Protein AF-A0A7V2PT23-F1 (afdb_monomer_lite)

Structure (mmCIF, N/CA/C/O backbone):
data_AF-A0A7V2PT23-F1
#
_entry.id   AF-A0A7V2PT23-F1
#
loop_
_atom_site.group_PDB
_atom_site.id
_atom_site.type_symbol
_atom_site.label_atom_id
_atom_site.label_alt_id
_atom_site.label_comp_id
_atom_site.label_asym_id
_atom_site.label_entity_id
_atom_site.label_seq_id
_atom_site.pdbx_PDB_ins_code
_atom_site.Cartn_x
_atom_site.Cartn_y
_atom_site.Cartn_z
_atom_site.occupancy
_atom_site.B_iso_or_equiv
_atom_site.auth_seq_id
_atom_site.auth_comp_id
_atom_site.auth_asym_id
_atom_site.auth_atom_id
_atom_site.pdbx_PDB_model_num
ATOM 1 N N . MET A 1 1 ? -20.716 -15.390 100.344 1.00 43.41 1 MET A N 1
ATOM 2 C CA . MET A 1 1 ? -20.455 -15.296 98.889 1.00 43.41 1 MET A CA 1
ATOM 3 C C . MET A 1 1 ? -21.779 -15.154 98.141 1.00 43.41 1 MET A C 1
ATOM 5 O O . MET A 1 1 ? -22.566 -16.088 98.156 1.00 43.41 1 MET A O 1
ATOM 9 N N . LYS A 1 2 ? -22.085 -13.984 97.560 1.00 44.62 2 LYS A N 1
ATOM 10 C CA . LYS A 1 2 ? -23.333 -13.735 96.809 1.00 44.62 2 LYS A CA 1
ATOM 11 C C . LYS A 1 2 ? -22.993 -13.467 95.339 1.00 44.62 2 LYS A C 1
ATOM 13 O O . LYS A 1 2 ? -22.287 -12.513 95.028 1.00 44.62 2 LYS A O 1
ATOM 18 N N . LYS A 1 3 ? -23.467 -14.346 94.455 1.00 57.16 3 LYS A N 1
ATOM 19 C CA . LYS A 1 3 ? -23.229 -14.341 93.004 1.00 57.16 3 LYS A CA 1
ATOM 20 C C . LYS A 1 3 ? -23.993 -13.163 92.374 1.00 57.16 3 LYS A C 1
ATOM 22 O O . LYS A 1 3 ? -25.221 -13.129 92.436 1.00 57.16 3 LYS A O 1
ATOM 27 N N . LYS A 1 4 ? -23.288 -12.170 91.817 1.00 56.94 4 LYS A N 1
ATOM 28 C CA . LYS A 1 4 ? -23.909 -11.032 91.112 1.00 56.94 4 LYS A CA 1
ATOM 29 C C . LYS A 1 4 ? -24.504 -11.506 89.779 1.00 56.94 4 LYS A C 1
ATOM 31 O O . LYS A 1 4 ? -23.817 -12.120 88.969 1.00 56.94 4 LYS A O 1
ATOM 36 N N . ARG A 1 5 ? -25.795 -11.215 89.588 1.00 58.09 5 ARG A N 1
ATOM 37 C CA . ARG A 1 5 ? -26.571 -11.425 88.357 1.00 58.09 5 ARG A CA 1
ATOM 38 C C . ARG A 1 5 ? -25.977 -10.631 87.194 1.00 58.09 5 ARG A C 1
ATOM 40 O O . ARG A 1 5 ? -25.677 -9.448 87.342 1.00 58.09 5 ARG A O 1
ATOM 47 N N . GLN A 1 6 ? -25.895 -11.280 86.038 1.00 67.00 6 GLN A N 1
ATOM 48 C CA . GLN A 1 6 ? -25.612 -10.642 84.761 1.00 67.00 6 GLN A CA 1
ATOM 49 C C . GLN A 1 6 ? -26.710 -9.627 84.430 1.00 67.00 6 GLN A C 1
ATOM 51 O O . GLN A 1 6 ? -27.899 -9.942 84.457 1.00 67.00 6 GLN A O 1
ATOM 56 N N . ARG A 1 7 ? -26.296 -8.402 84.116 1.00 57.88 7 ARG A N 1
ATOM 57 C CA . ARG A 1 7 ? -27.126 -7.398 83.457 1.00 57.88 7 ARG A CA 1
ATOM 58 C C . ARG A 1 7 ? -26.377 -6.963 82.209 1.00 57.88 7 ARG A C 1
ATOM 60 O O . ARG A 1 7 ? -25.623 -5.997 82.238 1.00 57.88 7 ARG A O 1
ATOM 67 N N . PHE A 1 8 ? -26.581 -7.704 81.124 1.00 57.91 8 PHE A N 1
ATOM 68 C CA . PHE A 1 8 ? -26.332 -7.189 79.784 1.00 57.91 8 PHE A CA 1
ATOM 69 C C . PHE A 1 8 ? -27.395 -6.129 79.512 1.00 57.91 8 PHE A C 1
ATOM 71 O O . PHE A 1 8 ? -28.446 -6.399 78.940 1.00 57.91 8 PHE A O 1
ATOM 78 N N . ILE A 1 9 ? -27.147 -4.913 79.991 1.00 56.50 9 ILE A N 1
ATOM 79 C CA . ILE A 1 9 ? -27.839 -3.736 79.481 1.00 56.50 9 ILE A CA 1
ATOM 80 C C . ILE A 1 9 ? -27.154 -3.425 78.155 1.00 56.50 9 ILE A C 1
ATOM 82 O O . ILE A 1 9 ? -26.306 -2.545 78.053 1.00 56.50 9 ILE A O 1
ATOM 86 N N . GLN A 1 10 ? -27.493 -4.205 77.134 1.00 58.38 10 GLN A N 1
ATOM 87 C CA . GLN A 1 10 ? -27.351 -3.753 75.762 1.00 58.38 10 GLN A CA 1
ATOM 88 C C . GLN A 1 10 ? -28.478 -2.755 75.542 1.00 58.38 10 GLN A C 1
ATOM 90 O O . GLN A 1 10 ? -29.581 -3.089 75.118 1.00 58.38 10 GLN A O 1
ATOM 95 N N . ALA A 1 11 ? -28.194 -1.518 75.948 1.00 55.22 11 ALA A N 1
ATOM 96 C CA . ALA A 1 11 ? -28.968 -0.363 75.562 1.00 55.22 11 ALA A CA 1
ATOM 97 C C . ALA A 1 11 ? -29.029 -0.365 74.034 1.00 55.22 11 ALA A C 1
ATOM 99 O O . ALA A 1 11 ? -28.013 -0.198 73.362 1.00 55.22 11 ALA A O 1
ATOM 100 N N . TYR A 1 12 ? -30.225 -0.674 73.540 1.00 54.97 12 TYR A N 1
ATOM 101 C CA . TYR A 1 12 ? -30.744 -0.445 72.203 1.00 54.97 12 TYR A CA 1
ATOM 102 C C . TYR A 1 12 ? -29.819 0.468 71.391 1.00 54.97 12 TYR A C 1
ATOM 104 O O . TYR A 1 12 ? -29.812 1.683 71.601 1.00 54.97 12 TYR A O 1
ATOM 112 N N . SER A 1 13 ? -28.985 -0.118 70.521 1.00 59.38 13 SER A N 1
ATOM 113 C CA . SER A 1 13 ? -28.089 0.665 69.673 1.00 59.38 13 SER A CA 1
ATOM 114 C C . SER A 1 13 ? -28.962 1.591 68.840 1.00 59.38 13 SER A C 1
ATOM 116 O O . SER A 1 13 ? -29.739 1.149 67.989 1.00 59.38 13 SER A O 1
ATOM 118 N N . GLN A 1 14 ? -28.889 2.871 69.172 1.00 52.94 14 GLN A N 1
ATOM 119 C CA . GLN A 1 14 ? -29.772 3.895 68.665 1.00 52.94 14 GLN A CA 1
ATOM 120 C C . GLN A 1 14 ? -29.654 3.984 67.137 1.00 52.94 14 GLN A C 1
ATOM 122 O O . GLN A 1 14 ? -28.600 4.282 66.581 1.00 52.94 14 GLN A O 1
ATOM 127 N N . THR A 1 15 ? -30.800 3.793 66.483 1.00 61.59 15 THR A N 1
ATOM 128 C CA . THR A 1 15 ? -31.127 4.154 65.090 1.00 61.59 15 THR A CA 1
ATOM 129 C C . THR A 1 15 ? -30.522 3.297 63.955 1.00 61.59 15 THR A C 1
ATOM 131 O O . THR A 1 15 ? -29.846 3.825 63.068 1.00 61.59 15 THR A O 1
ATOM 134 N N . PRO A 1 16 ? -30.842 1.988 63.876 1.00 65.62 16 PRO A N 1
ATOM 135 C CA . PRO A 1 16 ? -30.447 1.125 62.751 1.00 65.62 16 PRO A CA 1
ATOM 136 C C . PRO A 1 16 ? -31.024 1.560 61.385 1.00 65.62 16 PRO A C 1
ATOM 138 O O . PRO A 1 16 ? -30.421 1.272 60.351 1.00 65.62 16 PRO A O 1
ATOM 141 N N . TRP A 1 17 ? -32.125 2.325 61.367 1.00 70.19 17 TRP A N 1
ATOM 142 C CA . TRP A 1 17 ? -32.769 2.874 60.158 1.00 70.19 17 TRP A CA 1
ATOM 143 C C . TRP A 1 17 ? -31.782 3.588 59.221 1.00 70.19 17 TRP A C 1
ATOM 145 O O . TRP A 1 17 ? -31.840 3.421 58.005 1.00 70.19 17 TRP A O 1
ATOM 155 N N . ARG A 1 18 ? -30.851 4.393 59.759 1.00 77.12 18 ARG A N 1
ATOM 156 C CA . ARG A 1 18 ? -29.942 5.204 58.922 1.00 77.12 18 ARG A CA 1
ATOM 157 C C . ARG A 1 18 ? -28.914 4.338 58.199 1.00 77.12 18 ARG A C 1
ATOM 159 O O . ARG A 1 18 ? -28.602 4.600 57.043 1.00 77.12 18 ARG A O 1
ATOM 166 N N . LYS A 1 19 ? -28.423 3.293 58.872 1.00 78.19 19 LYS A N 1
ATOM 167 C CA . LYS A 1 19 ? -27.491 2.313 58.300 1.00 78.19 19 LYS A CA 1
ATOM 168 C C . LYS A 1 19 ? -28.178 1.466 57.228 1.00 78.19 19 LYS A C 1
ATOM 170 O O . LYS A 1 19 ? -27.592 1.263 56.173 1.00 78.19 19 LYS A O 1
ATOM 175 N N . GLN A 1 20 ? -29.422 1.041 57.460 1.00 78.50 20 GLN A N 1
ATOM 176 C CA . GLN A 1 20 ? -30.208 0.312 56.457 1.00 78.50 20 GLN A CA 1
ATOM 177 C C . GLN A 1 20 ? -30.454 1.156 55.200 1.00 78.50 20 GLN A C 1
ATOM 179 O O . GLN A 1 20 ? -30.173 0.692 54.098 1.00 78.50 20 GLN A O 1
ATOM 184 N N . LEU A 1 21 ? -30.877 2.415 55.352 1.00 84.75 21 LEU A N 1
ATOM 185 C CA . LEU A 1 21 ? -31.056 3.312 54.206 1.00 84.75 21 LEU A CA 1
ATOM 186 C C . LEU A 1 21 ? -29.741 3.640 53.483 1.00 84.75 21 LEU A C 1
ATOM 188 O O . LEU A 1 21 ? -29.740 3.726 52.260 1.00 84.75 21 LEU A O 1
ATOM 192 N N . GLN A 1 22 ? -28.617 3.782 54.198 1.00 83.75 22 GLN A N 1
ATOM 193 C CA . GLN A 1 22 ? -27.302 3.983 53.572 1.00 83.75 22 GLN A CA 1
ATOM 194 C C . GLN A 1 22 ? -26.869 2.790 52.720 1.00 83.75 22 GLN A C 1
ATOM 196 O O . GLN A 1 22 ? -26.342 2.992 51.632 1.00 83.75 22 GLN A O 1
ATOM 201 N N . VAL A 1 23 ? -27.086 1.561 53.195 1.00 89.31 23 VAL A N 1
ATOM 202 C CA . VAL A 1 23 ? -26.732 0.349 52.440 1.00 89.31 23 VAL A CA 1
ATOM 203 C C . VAL A 1 23 ? -27.609 0.216 51.198 1.00 89.31 23 VAL A C 1
ATOM 205 O O . VAL A 1 23 ? -27.086 -0.046 50.120 1.00 89.31 23 VAL A O 1
ATOM 208 N N . ILE A 1 24 ? -28.916 0.466 51.325 1.00 90.44 24 ILE A N 1
ATOM 209 C CA . ILE A 1 24 ? -29.841 0.467 50.183 1.00 90.44 24 ILE A CA 1
ATOM 210 C C . ILE A 1 24 ? -29.435 1.545 49.170 1.00 90.44 24 ILE A C 1
ATOM 212 O O . ILE A 1 24 ? -29.357 1.264 47.978 1.00 90.44 24 ILE A O 1
ATOM 216 N N . GLY A 1 25 ? -29.111 2.756 49.632 1.00 93.50 25 GLY A N 1
ATOM 217 C CA . GLY A 1 25 ? -28.638 3.842 48.774 1.00 93.50 25 GLY A CA 1
ATOM 218 C C . GLY A 1 25 ? -27.318 3.518 48.072 1.00 93.50 25 GLY A C 1
ATOM 219 O O . GLY A 1 25 ? -27.200 3.739 46.872 1.00 93.50 25 GLY A O 1
ATOM 220 N N . LEU A 1 26 ? -26.349 2.935 48.784 1.00 93.38 26 LEU A N 1
ATOM 221 C CA . LEU A 1 26 ? -25.075 2.495 48.207 1.00 93.38 26 LEU A CA 1
ATOM 222 C C . LEU A 1 26 ? -25.291 1.425 47.131 1.00 93.38 26 LEU A C 1
ATOM 224 O O . LEU A 1 26 ? -24.683 1.491 46.066 1.00 93.38 26 LEU A O 1
ATOM 228 N N . PHE A 1 27 ? -26.179 0.465 47.394 1.00 95.62 27 PHE A N 1
ATOM 229 C CA . PHE A 1 27 ? -26.528 -0.579 46.436 1.00 95.62 27 PHE A CA 1
ATOM 230 C C . PHE A 1 27 ? -27.174 0.011 45.175 1.00 95.62 27 PHE A C 1
ATOM 232 O O . PHE A 1 27 ? -26.823 -0.366 44.060 1.00 95.62 27 PHE A O 1
ATOM 239 N N . LEU A 1 28 ? -28.059 0.997 45.342 1.00 95.88 28 LEU A N 1
ATOM 240 C CA . LEU A 1 28 ? -28.710 1.698 44.235 1.00 95.88 28 LEU A CA 1
ATOM 241 C C . LEU A 1 28 ? -27.692 2.495 43.403 1.00 95.88 28 LEU A C 1
ATOM 243 O O . LEU A 1 28 ? -27.692 2.398 42.178 1.00 95.88 28 LEU A O 1
ATOM 247 N N . VAL A 1 29 ? -26.763 3.205 44.052 1.00 96.25 29 VAL A N 1
ATOM 248 C CA . VAL A 1 29 ? -25.650 3.894 43.373 1.00 96.25 29 VAL A CA 1
ATOM 249 C C . VAL A 1 29 ? -24.787 2.905 42.596 1.00 96.25 29 VAL A C 1
ATOM 251 O O . VAL A 1 29 ? -24.428 3.184 41.456 1.00 96.25 29 VAL A O 1
ATOM 254 N N . PHE A 1 30 ? -24.491 1.738 43.170 1.00 97.00 30 PHE A N 1
ATOM 255 C CA . PHE A 1 30 ? -23.709 0.705 42.495 1.00 97.00 30 PHE A CA 1
ATOM 256 C C . PHE A 1 30 ? -24.405 0.193 41.227 1.00 97.00 30 PHE A C 1
ATOM 258 O O . PHE A 1 30 ? -23.765 0.067 40.185 1.00 97.00 30 PHE A O 1
ATOM 265 N N . ILE A 1 31 ? -25.722 -0.031 41.286 1.00 97.44 31 ILE A N 1
ATOM 266 C CA . ILE A 1 31 ? -26.523 -0.423 40.117 1.00 97.44 31 ILE A CA 1
ATOM 267 C C . ILE A 1 31 ? -26.474 0.661 39.040 1.00 97.44 31 ILE A C 1
ATOM 269 O O . ILE A 1 31 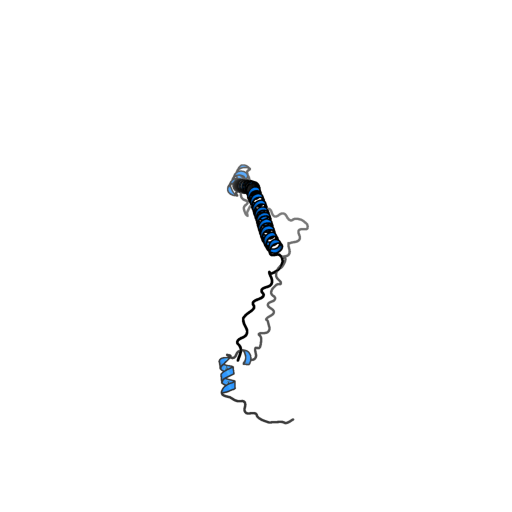? -26.206 0.353 37.882 1.00 97.44 31 ILE A O 1
ATOM 273 N N . VAL A 1 32 ? -26.696 1.926 39.407 1.00 96.75 32 VAL A N 1
ATOM 274 C CA . VAL A 1 32 ? -26.657 3.049 38.456 1.00 96.75 32 VAL A CA 1
ATOM 275 C C . VAL A 1 32 ? -25.272 3.175 37.821 1.00 96.75 32 VAL A C 1
ATOM 277 O O . VAL A 1 32 ? -25.159 3.345 36.610 1.00 96.75 32 VAL A O 1
ATOM 280 N N . PHE A 1 33 ? -24.212 3.036 38.615 1.00 96.69 33 PHE A N 1
ATOM 281 C CA . PHE A 1 33 ? -22.838 3.085 38.126 1.00 96.69 33 PHE A CA 1
ATOM 282 C C . PHE A 1 33 ? -22.534 1.929 37.164 1.00 96.69 33 PHE A C 1
ATOM 284 O O . PHE A 1 33 ? -21.957 2.138 36.099 1.00 96.69 33 PHE A O 1
ATOM 291 N N . SER A 1 34 ? -22.985 0.716 37.493 1.00 96.56 34 SER A N 1
ATOM 292 C CA . SER A 1 34 ? -22.848 -0.452 36.621 1.00 96.56 34 SER A CA 1
ATOM 293 C C . SER A 1 34 ? -23.638 -0.285 35.317 1.00 96.56 34 SER A C 1
ATOM 295 O O . SER A 1 34 ? -23.115 -0.588 34.246 1.00 96.56 34 SER A O 1
ATOM 297 N N . ALA A 1 35 ? -24.845 0.286 35.378 1.00 96.00 35 ALA A N 1
ATOM 298 C CA . ALA A 1 35 ? -25.653 0.602 34.201 1.00 96.00 35 ALA A CA 1
ATOM 299 C C . ALA A 1 35 ? -24.996 1.665 33.305 1.00 96.00 35 ALA A C 1
ATOM 301 O O . ALA A 1 35 ? -25.035 1.533 32.084 1.00 96.00 35 ALA A O 1
ATOM 302 N N . LEU A 1 36 ? -24.347 2.681 33.885 1.00 95.19 36 LEU A N 1
ATOM 303 C CA . LEU A 1 36 ? -23.574 3.668 33.125 1.00 95.19 36 LEU A CA 1
ATOM 304 C C . LEU A 1 36 ? -22.390 3.021 32.403 1.00 95.19 36 LEU A C 1
ATOM 306 O O . LEU A 1 36 ? -22.206 3.258 31.211 1.00 95.19 36 LEU A O 1
ATOM 310 N N . ILE A 1 37 ? -21.623 2.170 33.093 1.00 94.31 37 ILE A N 1
ATOM 311 C CA . ILE A 1 37 ? -20.514 1.425 32.477 1.00 94.31 37 ILE A CA 1
ATOM 312 C C . ILE A 1 37 ? -21.036 0.546 31.337 1.00 94.31 37 ILE A C 1
ATOM 314 O O . ILE A 1 37 ? -20.471 0.570 30.247 1.00 94.31 37 ILE A O 1
ATOM 318 N N . ALA A 1 38 ? -22.127 -0.189 31.563 1.00 92.81 38 ALA A N 1
ATOM 319 C CA . ALA A 1 38 ? -22.741 -1.038 30.547 1.00 92.81 38 ALA A CA 1
ATOM 320 C C . ALA A 1 38 ? -23.230 -0.227 29.335 1.00 92.81 38 ALA A C 1
ATOM 322 O O . ALA A 1 38 ? -22.999 -0.632 28.199 1.00 92.81 38 ALA A O 1
ATOM 323 N N . GLY A 1 39 ? -23.847 0.935 29.564 1.00 89.12 39 GLY A N 1
ATOM 324 C CA . GLY A 1 39 ? -24.301 1.835 28.503 1.00 89.12 39 GLY A CA 1
ATOM 325 C C . GLY A 1 39 ? -23.150 2.385 27.661 1.00 89.12 39 GLY A C 1
ATOM 326 O O . GLY A 1 39 ? -23.217 2.344 26.435 1.00 89.12 39 GLY A O 1
ATOM 327 N N . ILE A 1 40 ? -22.062 2.824 28.304 1.00 87.00 40 ILE A N 1
ATOM 328 C CA . ILE A 1 40 ? -20.846 3.274 27.608 1.00 87.00 40 ILE A CA 1
ATOM 329 C C . ILE A 1 40 ? -20.239 2.122 26.799 1.00 87.00 40 ILE A C 1
ATOM 331 O O . ILE A 1 40 ? -19.868 2.307 25.643 1.00 87.00 40 ILE A O 1
ATOM 335 N N . TYR A 1 41 ? -20.165 0.921 27.378 1.00 85.50 41 TYR A N 1
ATOM 336 C CA . TYR A 1 41 ? -19.612 -0.253 26.701 1.00 85.50 41 TYR A CA 1
ATOM 337 C C . TYR A 1 41 ? -20.434 -0.645 25.462 1.00 85.50 41 TYR A C 1
ATOM 339 O O . TYR A 1 41 ? -19.873 -1.019 24.430 1.00 85.50 41 TYR A O 1
ATOM 347 N N . LEU A 1 42 ? -21.759 -0.498 25.535 1.00 78.69 42 LEU A N 1
ATOM 348 C CA . LEU A 1 42 ? -22.666 -0.759 24.421 1.00 78.69 42 LEU A CA 1
ATOM 349 C C . LEU A 1 42 ? -22.533 0.290 23.298 1.00 78.69 42 LEU A C 1
ATOM 351 O O . LEU A 1 42 ? -22.535 -0.086 22.126 1.00 78.69 42 LEU A O 1
ATOM 355 N N . ASP A 1 43 ? -22.354 1.574 23.638 1.00 75.88 43 ASP A N 1
ATOM 356 C CA . ASP A 1 43 ? -22.133 2.659 22.658 1.00 75.88 43 ASP A CA 1
ATOM 357 C C . ASP A 1 43 ? -20.768 2.542 21.958 1.00 75.88 43 ASP A C 1
ATOM 359 O O . ASP A 1 43 ? -20.639 2.770 20.756 1.00 75.88 43 ASP A O 1
ATOM 363 N N . VAL A 1 44 ? -19.734 2.115 22.686 1.00 68.81 44 VAL A N 1
ATOM 364 C CA . VAL A 1 44 ? -18.411 1.852 22.102 1.00 68.81 44 VAL A CA 1
ATOM 365 C C . VAL A 1 44 ? -18.460 0.652 21.148 1.00 68.81 44 VAL A C 1
ATOM 367 O O . VAL A 1 44 ? -17.862 0.697 20.071 1.00 68.81 44 VAL A O 1
ATOM 370 N N . SER A 1 45 ? -19.215 -0.400 21.485 1.00 72.00 45 SER A N 1
ATOM 371 C CA . SER A 1 45 ? -19.356 -1.581 20.626 1.00 72.00 45 SER A CA 1
ATOM 372 C C . SER A 1 45 ? -20.126 -1.299 19.331 1.00 72.00 45 SER A C 1
ATOM 374 O O . SER A 1 45 ? -19.823 -1.921 18.313 1.00 72.00 45 SER A O 1
ATOM 376 N N . SER A 1 46 ? -21.101 -0.384 19.343 1.00 61.28 46 SER A N 1
ATOM 377 C CA . SER A 1 46 ? -21.888 -0.046 18.148 1.00 61.28 46 SER A CA 1
ATOM 378 C C . SER A 1 46 ? -21.093 0.804 17.149 1.00 61.28 46 SER A C 1
ATOM 380 O O . SER A 1 46 ? -21.118 0.526 15.949 1.00 61.28 46 SER A O 1
ATOM 382 N N . ARG A 1 47 ? -20.301 1.773 17.630 1.00 59.88 47 ARG A N 1
ATOM 383 C CA . ARG A 1 47 ? -19.462 2.644 16.781 1.00 59.88 47 ARG A CA 1
ATOM 384 C C . ARG A 1 47 ? -18.325 1.895 16.084 1.00 59.88 47 ARG A C 1
ATOM 386 O O . ARG A 1 47 ? -17.930 2.267 14.980 1.00 59.88 47 ARG A O 1
ATOM 393 N N . MET A 1 48 ? -17.813 0.820 16.691 1.00 59.31 48 MET A N 1
ATOM 394 C CA . MET A 1 48 ? -16.749 0.010 16.085 1.00 59.31 48 MET A CA 1
ATOM 395 C C . MET A 1 48 ? -17.206 -0.751 14.829 1.00 59.31 48 MET A C 1
ATOM 397 O O . MET A 1 48 ? -16.391 -0.978 13.935 1.00 59.31 48 MET A O 1
ATOM 401 N N . ALA A 1 49 ? -18.494 -1.089 14.704 1.00 61.94 49 ALA A N 1
ATOM 402 C CA . ALA A 1 49 ? -19.009 -1.818 13.541 1.00 61.94 49 ALA A CA 1
ATOM 403 C C . ALA A 1 49 ? -19.039 -0.964 12.256 1.00 61.94 49 ALA A C 1
ATOM 405 O O . ALA A 1 49 ? -18.788 -1.470 11.161 1.00 61.94 49 ALA A O 1
ATOM 406 N N . GLU A 1 50 ? -19.305 0.337 12.377 1.00 66.00 50 GLU A N 1
ATOM 407 C CA . GLU A 1 50 ? -19.407 1.251 11.231 1.00 66.00 50 GLU A CA 1
ATOM 408 C C . GLU A 1 50 ? -18.028 1.719 10.737 1.00 66.00 50 GLU A C 1
ATOM 410 O O . GLU A 1 50 ? -17.735 1.701 9.535 1.00 66.00 50 GLU A O 1
ATOM 415 N N . VAL A 1 51 ? -17.131 2.044 11.674 1.00 74.31 51 VAL A N 1
ATOM 416 C CA . VAL A 1 51 ? -15.748 2.432 11.359 1.00 74.31 51 VAL A CA 1
ATOM 417 C C . VAL A 1 51 ? -14.960 1.240 10.805 1.00 74.31 51 VAL A C 1
ATOM 419 O O . VAL A 1 51 ? -14.238 1.391 9.819 1.00 74.31 51 VAL A O 1
ATOM 422 N N . GLY A 1 52 ? -15.150 0.037 11.360 1.00 80.62 52 GLY A N 1
ATOM 423 C CA . GLY A 1 52 ? -14.493 -1.182 10.881 1.00 80.62 52 GLY A CA 1
ATOM 424 C C . GLY A 1 52 ? -14.834 -1.520 9.426 1.00 80.62 52 GLY A C 1
ATOM 425 O O . GLY A 1 52 ? -13.937 -1.818 8.638 1.00 80.62 52 GLY A O 1
ATOM 426 N N . ARG A 1 53 ? -16.108 -1.387 9.028 1.00 85.19 53 ARG A N 1
ATOM 427 C CA . ARG A 1 53 ? -16.536 -1.629 7.639 1.00 85.19 53 ARG A CA 1
ATOM 428 C C . ARG A 1 53 ? -15.911 -0.640 6.660 1.00 85.19 53 ARG A C 1
ATOM 430 O O . ARG A 1 53 ? -15.503 -1.032 5.571 1.00 85.19 53 ARG A O 1
ATOM 437 N N . THR A 1 54 ? -15.822 0.627 7.051 1.00 84.12 54 THR A N 1
ATOM 438 C CA . THR A 1 54 ? -15.205 1.672 6.223 1.00 84.12 54 THR A CA 1
ATOM 439 C C . THR A 1 54 ? -13.713 1.404 6.024 1.00 84.12 54 THR A C 1
ATOM 441 O O . THR A 1 54 ? -13.212 1.494 4.906 1.00 84.12 54 THR A O 1
ATOM 444 N N . ILE A 1 55 ? -13.014 1.001 7.089 1.00 88.38 55 ILE A N 1
ATOM 445 C CA . ILE A 1 55 ? -11.599 0.612 7.027 1.00 88.38 55 ILE A CA 1
ATOM 446 C C . ILE A 1 55 ? -11.403 -0.581 6.087 1.00 88.38 55 ILE A C 1
ATOM 448 O O . ILE A 1 55 ? -10.518 -0.544 5.233 1.00 88.38 55 ILE A O 1
ATOM 452 N N . GLN A 1 56 ? -12.249 -1.606 6.199 1.00 85.88 56 GLN A N 1
ATOM 453 C CA . GLN A 1 56 ? -12.173 -2.783 5.337 1.00 85.88 56 GLN A CA 1
ATOM 454 C C . GLN A 1 56 ? -12.407 -2.423 3.862 1.00 85.88 56 GLN A C 1
ATOM 456 O O . GLN A 1 56 ? -11.637 -2.829 2.999 1.00 85.88 56 GLN A O 1
ATOM 461 N N . GLN A 1 57 ? -13.396 -1.573 3.570 1.00 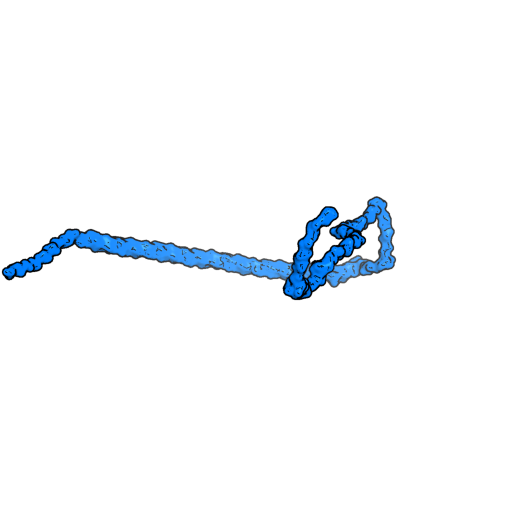93.75 57 GLN A N 1
ATOM 462 C CA . GLN A 1 57 ? -13.639 -1.076 2.210 1.00 93.75 57 GLN A CA 1
ATOM 463 C C . GLN A 1 57 ? -12.456 -0.278 1.649 1.00 93.75 57 GLN A C 1
ATOM 465 O O . GLN A 1 57 ? -12.135 -0.394 0.466 1.00 93.75 57 GLN A O 1
ATOM 470 N N . MET A 1 58 ? -11.802 0.540 2.478 1.00 94.25 58 MET A N 1
ATOM 471 C CA . MET A 1 58 ? -10.601 1.272 2.072 1.00 94.25 58 MET A CA 1
ATOM 472 C C . MET A 1 58 ? -9.436 0.318 1.783 1.00 94.25 58 MET A C 1
ATOM 474 O O . MET A 1 58 ? -8.739 0.513 0.792 1.00 94.25 58 MET A O 1
ATOM 478 N N . GLN A 1 59 ? -9.254 -0.725 2.594 1.00 95.00 59 GLN A N 1
ATOM 479 C CA . GLN A 1 59 ? -8.216 -1.743 2.391 1.00 95.00 59 GLN A CA 1
ATOM 480 C C . GLN A 1 59 ? -8.439 -2.550 1.112 1.00 95.00 59 GLN A C 1
ATOM 482 O O . GLN A 1 59 ? -7.506 -2.704 0.326 1.00 95.00 59 GLN A O 1
ATOM 487 N N . ASP A 1 60 ? -9.674 -2.976 0.847 1.00 96.38 60 ASP A N 1
ATOM 488 C CA . ASP A 1 60 ? -10.019 -3.653 -0.406 1.00 96.38 60 ASP A CA 1
ATOM 489 C C . ASP A 1 60 ? -9.714 -2.756 -1.613 1.00 96.38 60 ASP A C 1
ATOM 491 O O . ASP A 1 60 ? -9.162 -3.208 -2.618 1.00 96.38 60 ASP A O 1
ATOM 495 N N . ARG A 1 61 ? -10.010 -1.455 -1.504 1.00 95.81 61 ARG A N 1
ATOM 496 C CA . ARG A 1 61 ? -9.726 -0.489 -2.568 1.00 95.81 61 ARG A CA 1
ATOM 497 C C . ARG A 1 61 ? -8.229 -0.276 -2.788 1.00 95.81 61 ARG A C 1
ATOM 499 O O . ARG A 1 61 ? -7.816 -0.162 -3.938 1.00 95.81 61 ARG A O 1
ATOM 506 N N . ILE A 1 62 ? -7.428 -0.252 -1.722 1.00 97.25 62 ILE A N 1
ATOM 507 C CA . ILE A 1 62 ? -5.961 -0.198 -1.816 1.00 97.25 62 ILE A CA 1
ATOM 508 C C . ILE A 1 62 ? -5.441 -1.425 -2.571 1.00 97.25 62 ILE A C 1
ATOM 510 O O . ILE A 1 62 ? -4.710 -1.267 -3.541 1.00 97.25 62 ILE A O 1
ATOM 514 N N . LEU A 1 63 ? -5.884 -2.629 -2.199 1.00 97.19 63 LEU A N 1
ATOM 515 C CA . LEU A 1 63 ? -5.443 -3.872 -2.842 1.00 97.19 63 LEU A CA 1
ATOM 516 C C . LEU A 1 63 ? -5.791 -3.930 -4.335 1.00 97.19 63 LEU A C 1
ATOM 518 O O . LEU A 1 63 ? -5.006 -4.436 -5.139 1.00 97.19 63 LEU A O 1
ATOM 522 N N . VAL A 1 64 ? -6.968 -3.426 -4.717 1.00 97.81 64 VAL A N 1
ATOM 523 C CA . VAL A 1 64 ? -7.367 -3.335 -6.129 1.00 97.81 64 VAL A CA 1
ATOM 524 C C . VAL A 1 64 ? -6.440 -2.389 -6.893 1.00 97.81 64 VAL A C 1
ATOM 526 O O . VAL A 1 64 ? -5.944 -2.762 -7.953 1.00 97.81 64 VAL A O 1
ATOM 529 N N . LEU A 1 65 ? -6.165 -1.206 -6.339 1.00 97.31 65 LEU A N 1
ATOM 530 C CA . LEU A 1 65 ? -5.299 -0.210 -6.975 1.00 97.31 65 LEU A CA 1
ATOM 531 C C . LEU A 1 65 ? -3.844 -0.683 -7.082 1.00 97.31 65 LEU A C 1
ATOM 533 O O . LEU A 1 65 ? -3.205 -0.465 -8.106 1.00 97.31 65 LEU A O 1
ATOM 537 N N . GLU A 1 66 ? -3.320 -1.357 -6.058 1.00 97.44 66 GLU A N 1
ATOM 538 C CA . GLU A 1 66 ? -1.967 -1.924 -6.098 1.00 97.44 66 GLU A CA 1
ATOM 539 C C . GLU A 1 66 ? -1.831 -2.988 -7.191 1.00 97.44 66 GLU A C 1
ATOM 541 O O . GLU A 1 66 ? -0.841 -2.994 -7.925 1.00 97.44 66 GLU A O 1
ATOM 546 N N . ARG A 1 67 ? -2.838 -3.857 -7.350 1.00 96.56 67 ARG A N 1
ATOM 547 C CA . ARG A 1 67 ? -2.866 -4.832 -8.450 1.00 96.56 67 ARG A CA 1
ATOM 548 C C . ARG A 1 67 ? -2.909 -4.166 -9.816 1.00 96.56 67 ARG A C 1
ATOM 550 O O . ARG A 1 67 ? -2.204 -4.616 -10.713 1.00 96.56 67 ARG A O 1
ATOM 557 N N . GLU A 1 68 ? -3.730 -3.134 -9.975 1.00 97.44 68 GLU A N 1
ATOM 558 C CA . GLU A 1 68 ? -3.836 -2.394 -11.233 1.00 97.44 68 GLU A CA 1
ATOM 559 C C . GLU A 1 68 ? -2.505 -1.723 -11.592 1.00 97.44 68 GLU A C 1
ATOM 561 O O . GLU A 1 68 ? -2.042 -1.841 -12.724 1.00 97.44 68 GLU A O 1
ATOM 566 N N . ASN A 1 69 ? -1.838 -1.101 -10.618 1.00 97.38 69 ASN A N 1
ATOM 567 C CA . ASN A 1 69 ? -0.537 -0.485 -10.851 1.00 97.38 69 ASN A CA 1
ATOM 568 C C . ASN A 1 69 ? 0.532 -1.524 -11.228 1.00 97.38 69 ASN A C 1
ATOM 570 O O . ASN A 1 69 ? 1.275 -1.322 -12.184 1.00 97.38 69 ASN A O 1
ATOM 574 N N . ALA A 1 70 ? 0.571 -2.668 -10.538 1.00 95.56 70 ALA A N 1
ATOM 575 C CA . ALA A 1 70 ? 1.507 -3.747 -10.859 1.00 95.56 70 ALA A CA 1
ATOM 576 C C . ALA A 1 70 ? 1.281 -4.331 -12.268 1.00 95.56 70 ALA A C 1
ATOM 578 O O . ALA A 1 70 ? 2.240 -4.664 -12.967 1.00 95.56 70 ALA A O 1
ATOM 579 N N . ASP A 1 71 ? 0.023 -4.441 -12.703 1.00 96.69 71 ASP A N 1
ATOM 580 C CA . ASP A 1 71 ? -0.308 -4.870 -14.063 1.00 96.69 71 ASP A CA 1
ATOM 581 C C . ASP A 1 71 ? 0.155 -3.840 -15.105 1.00 96.69 71 ASP A C 1
ATOM 583 O O . ASP A 1 71 ? 0.837 -4.197 -16.068 1.00 96.69 71 ASP A O 1
ATOM 587 N N . LEU A 1 72 ? -0.122 -2.552 -14.880 1.00 96.25 72 LEU A N 1
ATOM 588 C CA . LEU A 1 72 ? 0.332 -1.465 -15.753 1.00 96.25 72 LEU A CA 1
ATOM 589 C C . LEU A 1 72 ? 1.861 -1.404 -15.854 1.00 96.25 72 LEU A C 1
ATOM 591 O O . LEU A 1 72 ? 2.399 -1.290 -16.957 1.00 96.25 72 LEU A O 1
ATOM 595 N N . GLU A 1 73 ? 2.571 -1.529 -14.734 1.00 93.94 73 GLU A N 1
ATOM 596 C CA . GLU A 1 73 ? 4.036 -1.597 -14.711 1.00 93.94 73 GLU A CA 1
ATOM 597 C C . GLU A 1 73 ? 4.553 -2.785 -15.533 1.00 93.94 73 GLU A C 1
ATOM 599 O O . GLU A 1 73 ? 5.496 -2.634 -16.315 1.00 93.94 73 GLU A O 1
ATOM 604 N N . SER A 1 74 ? 3.906 -3.950 -15.429 1.00 93.12 74 SER A N 1
ATOM 605 C CA . SER A 1 74 ? 4.248 -5.126 -16.236 1.00 93.12 74 SER A CA 1
ATOM 606 C C . SER A 1 74 ? 4.030 -4.884 -17.733 1.00 93.12 74 SER A C 1
ATOM 608 O O . SER A 1 74 ? 4.894 -5.213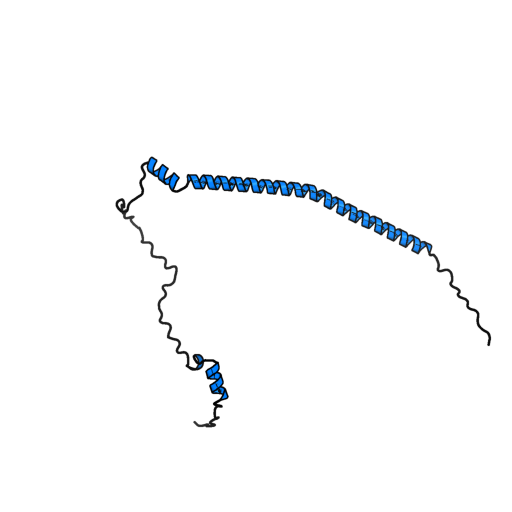 -18.553 1.00 93.12 74 SER A O 1
ATOM 610 N N . GLN A 1 75 ? 2.912 -4.257 -18.107 1.00 92.38 75 GLN A N 1
ATOM 611 C CA . GLN A 1 75 ? 2.614 -3.910 -19.498 1.00 92.38 75 GLN A CA 1
ATOM 612 C C . GLN A 1 75 ? 3.644 -2.932 -20.073 1.00 92.38 75 GLN A C 1
ATOM 614 O O . GLN A 1 75 ? 4.143 -3.135 -21.184 1.00 92.38 75 GLN A O 1
ATOM 619 N N . VAL A 1 76 ? 4.002 -1.900 -19.308 1.00 92.81 76 VAL A N 1
ATOM 620 C CA . VAL A 1 76 ? 5.030 -0.926 -19.687 1.00 92.81 76 VAL A CA 1
ATOM 621 C C . VAL A 1 76 ? 6.388 -1.608 -19.844 1.00 92.81 76 VAL A C 1
ATOM 623 O O . VAL A 1 76 ? 7.054 -1.413 -20.860 1.00 92.81 76 VAL A O 1
ATOM 626 N N . ALA A 1 77 ? 6.787 -2.452 -18.891 1.00 90.62 77 ALA A N 1
ATOM 627 C CA . ALA A 1 77 ? 8.041 -3.198 -18.967 1.00 90.62 77 ALA A CA 1
ATOM 628 C C . ALA A 1 77 ? 8.092 -4.123 -20.192 1.00 90.62 77 ALA A C 1
ATOM 630 O O . ALA A 1 77 ? 9.134 -4.237 -20.833 1.00 90.62 77 ALA A O 1
ATOM 631 N N . LYS A 1 78 ? 6.965 -4.743 -20.562 1.00 88.00 78 LYS A N 1
ATOM 632 C CA . LYS A 1 78 ? 6.860 -5.562 -21.775 1.00 88.00 78 LYS A CA 1
ATOM 633 C C . LYS A 1 78 ? 7.057 -4.729 -23.043 1.00 88.00 78 LYS A C 1
ATOM 635 O O . LYS A 1 78 ? 7.813 -5.137 -23.921 1.00 88.00 78 LYS A O 1
ATOM 640 N N . GLN A 1 79 ? 6.422 -3.560 -23.131 1.00 86.44 79 GLN A N 1
ATOM 641 C CA . GLN A 1 79 ? 6.563 -2.659 -24.284 1.00 86.44 79 GLN A CA 1
ATOM 642 C C . GLN A 1 79 ? 7.956 -2.026 -24.381 1.00 86.44 79 GLN A C 1
ATOM 644 O O . GLN A 1 79 ? 8.446 -1.781 -25.478 1.00 86.44 79 GLN A O 1
ATOM 649 N N . MET A 1 80 ? 8.600 -1.772 -23.241 1.00 84.62 80 MET A N 1
ATOM 650 C CA . MET A 1 80 ? 9.977 -1.277 -23.173 1.00 84.62 80 MET A CA 1
ATOM 651 C C . MET A 1 80 ? 11.020 -2.396 -23.132 1.00 84.62 80 MET A C 1
ATOM 653 O O . MET A 1 80 ? 12.203 -2.133 -22.901 1.00 84.62 80 MET A O 1
ATOM 657 N N . SER A 1 81 ? 10.607 -3.650 -23.315 1.00 84.88 81 SER A N 1
ATOM 658 C CA . SER A 1 81 ? 11.547 -4.759 -23.324 1.00 84.88 81 SER A CA 1
ATOM 659 C C . SER A 1 81 ? 12.545 -4.574 -24.463 1.00 84.88 81 SER A C 1
ATOM 661 O O . SER A 1 81 ? 12.224 -4.029 -25.522 1.00 84.88 81 SER A O 1
ATOM 663 N N . TYR A 1 82 ? 13.777 -5.032 -24.236 1.00 83.25 82 TYR A N 1
ATOM 664 C CA . TYR A 1 82 ? 14.831 -4.959 -25.243 1.00 83.25 82 TYR A CA 1
ATOM 665 C C . TYR A 1 82 ? 14.383 -5.557 -26.581 1.00 83.25 82 TYR A C 1
ATOM 667 O O . TYR A 1 82 ? 14.724 -5.012 -27.619 1.00 83.25 82 TYR A O 1
ATOM 675 N N . GLU A 1 83 ? 13.597 -6.635 -26.547 1.00 85.19 83 GLU A N 1
ATOM 676 C CA . GLU A 1 83 ? 13.057 -7.307 -27.729 1.00 85.19 83 GLU A CA 1
ATOM 677 C C . GLU A 1 83 ? 12.091 -6.419 -28.527 1.00 85.19 83 GLU A C 1
ATOM 679 O O . GLU A 1 83 ? 12.237 -6.286 -29.739 1.00 85.19 83 GLU A O 1
ATOM 684 N N . GLU A 1 84 ? 11.142 -5.754 -27.865 1.00 87.75 84 GLU A N 1
ATOM 685 C CA . GLU A 1 84 ? 10.164 -4.902 -28.555 1.00 87.75 84 GLU A CA 1
ATOM 686 C C . GLU A 1 84 ? 10.814 -3.612 -29.086 1.00 87.75 84 GLU A C 1
ATOM 688 O O . GLU A 1 84 ? 10.533 -3.166 -30.204 1.00 87.75 84 GLU A O 1
ATOM 693 N N . ILE A 1 85 ? 11.737 -3.030 -28.312 1.00 88.88 85 ILE A N 1
ATOM 694 C CA . ILE A 1 85 ? 12.498 -1.846 -28.730 1.00 88.88 85 ILE A CA 1
ATOM 695 C C . ILE A 1 85 ? 13.454 -2.188 -29.875 1.00 88.88 85 ILE A C 1
ATOM 697 O O . ILE A 1 85 ? 13.538 -1.413 -30.826 1.00 88.88 85 ILE A O 1
ATOM 701 N N . SER A 1 86 ? 14.173 -3.314 -29.809 1.00 85.94 86 SER A N 1
ATOM 702 C CA . SER A 1 86 ? 15.116 -3.713 -30.860 1.00 85.94 86 SER A CA 1
ATOM 703 C C . SER A 1 86 ? 14.391 -3.998 -32.167 1.00 85.94 86 SER A C 1
ATOM 705 O O . SER A 1 86 ? 14.820 -3.506 -33.208 1.00 85.94 86 SER A O 1
ATOM 707 N N . LYS A 1 87 ? 13.242 -4.677 -32.103 1.00 89.44 87 LYS A N 1
ATOM 708 C CA . LYS A 1 87 ? 12.384 -4.919 -33.261 1.00 89.44 87 LYS A CA 1
ATOM 709 C C . LYS A 1 87 ? 11.900 -3.616 -33.895 1.00 89.44 87 LYS A C 1
ATOM 711 O O . LYS A 1 87 ? 12.048 -3.431 -35.100 1.00 89.44 87 LYS A O 1
ATOM 716 N N . ARG A 1 88 ? 11.382 -2.672 -33.099 1.00 88.38 88 ARG A N 1
ATOM 717 C CA . ARG A 1 88 ? 10.963 -1.357 -33.616 1.00 88.38 88 ARG A CA 1
ATOM 718 C C . ARG A 1 88 ? 12.144 -0.557 -34.174 1.00 88.38 88 ARG A C 1
ATOM 720 O O . ARG A 1 88 ? 11.988 0.151 -35.163 1.00 88.38 88 ARG A O 1
ATOM 727 N N . ALA A 1 89 ? 13.315 -0.638 -33.546 1.00 90.38 89 ALA A N 1
ATOM 728 C CA . ALA A 1 89 ? 14.523 0.011 -34.039 1.00 90.38 89 ALA A CA 1
ATOM 729 C C . ALA A 1 89 ? 14.925 -0.561 -35.408 1.00 90.38 89 ALA A C 1
ATOM 731 O O . ALA A 1 89 ? 15.200 0.208 -36.324 1.00 90.38 89 ALA A O 1
ATOM 732 N N . GLU A 1 90 ? 14.866 -1.881 -35.576 1.00 89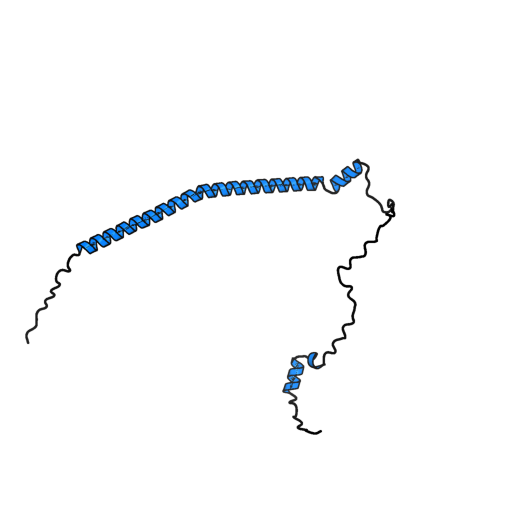.75 90 GLU A N 1
ATOM 733 C CA . GLU A 1 90 ? 15.134 -2.553 -36.848 1.00 89.75 90 GLU A CA 1
ATOM 734 C C . GLU A 1 90 ? 14.120 -2.169 -37.938 1.00 89.75 90 GLU A C 1
ATOM 736 O O . GLU A 1 90 ? 14.520 -1.824 -39.049 1.00 89.75 90 GLU A O 1
ATOM 741 N N . GLU A 1 91 ? 12.824 -2.113 -37.610 1.00 91.38 91 GLU A N 1
ATOM 742 C CA . GLU A 1 91 ? 11.763 -1.633 -38.516 1.00 91.38 91 GLU A CA 1
ATOM 743 C C . GLU A 1 91 ? 11.972 -0.175 -38.963 1.00 91.38 91 GLU A C 1
ATOM 745 O O . GLU A 1 91 ? 11.654 0.189 -40.095 1.00 91.38 91 GLU A O 1
ATOM 750 N N . LEU A 1 92 ? 12.536 0.664 -38.090 1.00 92.44 92 LEU A N 1
ATOM 751 C CA . LEU A 1 92 ? 12.900 2.051 -38.392 1.00 92.44 92 LEU A CA 1
ATOM 752 C C . LEU A 1 92 ? 14.235 2.177 -39.150 1.00 92.44 92 LEU A C 1
ATOM 754 O O . LEU A 1 92 ? 14.656 3.292 -39.463 1.00 92.44 92 LEU A O 1
ATOM 758 N N . GLY A 1 93 ? 14.894 1.058 -39.459 1.00 89.62 93 GLY A N 1
ATOM 759 C CA . GLY A 1 93 ? 16.164 1.021 -40.181 1.00 89.62 93 GLY A CA 1
ATOM 760 C C . GLY A 1 93 ? 17.392 1.267 -39.305 1.00 89.62 93 GLY A C 1
ATOM 761 O O . GLY A 1 93 ? 18.469 1.527 -39.834 1.00 89.62 93 GLY A O 1
ATOM 762 N N . PHE A 1 94 ? 17.263 1.195 -37.979 1.00 86.88 94 PHE A N 1
ATOM 763 C CA . PHE A 1 94 ? 18.414 1.153 -37.081 1.00 86.88 94 PHE A CA 1
ATOM 764 C C . PHE A 1 94 ? 18.971 -0.269 -37.008 1.00 86.88 94 PHE A C 1
ATOM 766 O O . PHE A 1 94 ? 18.247 -1.255 -37.126 1.00 86.88 94 PHE A O 1
ATOM 773 N N . HIS A 1 95 ? 20.276 -0.389 -36.792 1.00 82.69 95 HIS A N 1
ATOM 774 C CA . HIS A 1 95 ? 20.958 -1.676 -36.692 1.00 82.69 95 HIS A CA 1
ATOM 775 C C . HIS A 1 95 ? 21.854 -1.682 -35.450 1.00 82.69 95 HIS A C 1
ATOM 777 O O . HIS A 1 95 ? 22.312 -0.614 -35.027 1.00 82.69 95 HIS A O 1
ATOM 783 N N . PRO A 1 96 ? 22.134 -2.852 -34.855 1.00 78.19 96 PRO A N 1
ATOM 784 C CA . PRO A 1 96 ? 23.100 -2.957 -33.771 1.00 78.19 96 PRO A CA 1
ATOM 785 C C . PRO A 1 96 ? 24.465 -2.414 -34.212 1.00 78.19 96 PRO A C 1
ATOM 787 O O . PRO A 1 96 ? 25.039 -2.873 -35.195 1.00 78.19 96 PRO A O 1
ATOM 790 N N . TYR A 1 97 ? 24.975 -1.428 -33.480 1.00 77.44 97 TYR A N 1
ATOM 791 C CA . TYR A 1 97 ? 26.229 -0.749 -33.789 1.00 77.44 97 TYR A CA 1
ATOM 792 C C . TYR A 1 97 ? 27.443 -1.671 -33.593 1.00 77.44 97 TYR A C 1
ATOM 794 O O . TYR A 1 97 ? 27.633 -2.233 -32.509 1.00 77.44 97 TYR A O 1
ATOM 802 N N . GLY A 1 98 ? 28.277 -1.819 -34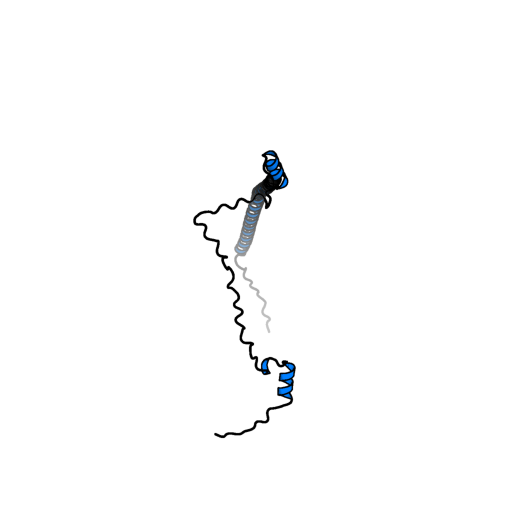.626 1.00 78.19 98 GLY A N 1
ATOM 803 C CA . GLY A 1 98 ? 29.509 -2.601 -34.577 1.00 78.19 98 GLY A CA 1
ATOM 804 C C . GLY A 1 98 ? 30.755 -1.744 -34.335 1.00 78.19 98 GLY A C 1
ATOM 805 O O . GLY A 1 98 ? 30.791 -0.554 -34.623 1.00 78.19 98 GLY A O 1
ATOM 806 N N . ILE A 1 99 ? 31.849 -2.376 -33.889 1.00 70.56 99 ILE A N 1
ATOM 807 C CA . ILE A 1 99 ? 33.169 -1.727 -33.695 1.00 70.56 99 ILE A CA 1
ATOM 808 C C . ILE A 1 99 ? 33.670 -1.037 -34.981 1.00 70.56 99 ILE A C 1
ATOM 810 O O . ILE A 1 99 ? 34.459 -0.102 -34.931 1.00 70.56 99 ILE A O 1
ATOM 814 N N . ARG A 1 100 ? 33.211 -1.493 -36.150 1.00 73.56 100 ARG A N 1
ATOM 815 C CA . ARG A 1 100 ? 33.606 -0.954 -37.459 1.00 73.56 100 ARG A CA 1
ATOM 816 C C . ARG A 1 100 ? 32.865 0.333 -37.838 1.00 73.56 100 ARG A C 1
ATOM 818 O O . ARG A 1 100 ? 33.315 1.012 -38.754 1.00 73.56 100 ARG A O 1
ATOM 825 N N . ASP A 1 101 ? 31.806 0.684 -37.111 1.00 76.50 101 ASP A N 1
ATOM 826 C CA . ASP A 1 101 ? 30.964 1.858 -37.366 1.00 76.50 101 ASP A CA 1
ATOM 827 C C . ASP A 1 101 ? 31.383 3.062 -36.496 1.00 76.50 101 ASP A C 1
ATOM 829 O O . ASP A 1 101 ? 30.696 4.085 -36.430 1.00 76.50 101 ASP A O 1
ATOM 833 N N . SER A 1 102 ? 32.528 2.959 -35.805 1.00 70.38 102 SER A N 1
ATOM 834 C CA . SER A 1 102 ? 33.009 3.989 -34.892 1.00 70.38 102 SER A CA 1
ATOM 835 C C . SER A 1 102 ? 33.671 5.168 -35.576 1.00 70.38 102 SER A C 1
ATOM 837 O O . SER A 1 102 ? 34.815 5.096 -36.022 1.00 70.38 102 SER A O 1
ATOM 839 N N . ILE A 1 103 ? 32.952 6.289 -35.573 1.00 77.56 103 ILE A N 1
ATOM 840 C CA . ILE A 1 103 ? 33.475 7.602 -35.923 1.00 77.56 103 ILE A CA 1
ATOM 841 C C . ILE A 1 103 ? 33.894 8.298 -34.629 1.00 77.56 103 ILE A C 1
ATOM 843 O O . ILE A 1 103 ? 33.062 8.689 -33.811 1.00 77.56 103 ILE A O 1
ATOM 847 N N . TYR A 1 104 ? 35.203 8.457 -34.446 1.00 78.69 104 TYR A N 1
ATOM 848 C CA . TYR A 1 104 ? 35.754 9.247 -33.351 1.00 78.69 104 TYR A CA 1
ATOM 849 C C . TYR A 1 104 ? 35.714 10.724 -33.734 1.00 78.69 104 TYR A C 1
ATOM 851 O O . TYR A 1 104 ? 36.415 11.159 -34.647 1.00 78.69 104 TYR A O 1
ATOM 859 N N . ILE A 1 105 ? 34.885 11.499 -33.036 1.00 80.56 105 ILE A N 1
ATOM 860 C CA . ILE A 1 105 ? 34.831 12.952 -33.195 1.00 80.56 105 ILE A CA 1
ATOM 861 C C . ILE A 1 105 ? 35.688 13.570 -32.092 1.00 80.56 105 ILE A C 1
ATOM 863 O O . ILE A 1 105 ? 35.438 13.360 -30.906 1.00 80.56 105 ILE A O 1
ATOM 867 N N . VAL A 1 106 ? 36.704 14.340 -32.480 1.00 79.38 106 VAL A N 1
ATOM 868 C CA . VAL A 1 106 ? 37.502 15.124 -31.533 1.00 79.38 106 VAL A CA 1
ATOM 869 C C . VAL A 1 106 ? 36.672 16.333 -31.119 1.00 79.38 106 VAL A C 1
ATOM 871 O O . VAL A 1 106 ? 36.418 17.218 -31.933 1.00 79.38 106 VAL A O 1
ATOM 874 N N . VAL A 1 107 ? 36.229 16.365 -29.864 1.00 82.62 107 VAL A N 1
ATOM 875 C CA . VAL A 1 107 ? 35.492 17.503 -29.303 1.00 82.62 107 VAL A CA 1
ATOM 876 C C . VAL A 1 107 ? 36.510 18.537 -28.800 1.00 82.62 107 VAL A C 1
ATOM 878 O O . VAL A 1 107 ? 37.255 18.240 -27.861 1.00 82.62 107 VAL A O 1
ATOM 881 N N . PRO A 1 108 ? 36.590 19.744 -29.397 1.00 80.12 108 PRO A N 1
ATOM 882 C CA . PRO A 1 108 ? 37.518 20.776 -28.944 1.00 80.12 108 PRO A CA 1
ATOM 883 C C . PRO A 1 108 ? 37.220 21.161 -27.490 1.00 80.12 108 PRO A C 1
ATOM 885 O O . PRO A 1 108 ? 36.081 21.471 -27.151 1.00 80.12 108 PRO A O 1
ATOM 888 N N . GLY A 1 109 ? 38.236 21.129 -26.625 1.00 81.31 109 GLY A N 1
ATOM 889 C CA . GLY A 1 109 ? 38.075 21.401 -25.191 1.00 81.31 109 GLY A CA 1
ATOM 890 C C . GLY A 1 109 ? 37.644 20.196 -24.347 1.00 81.31 109 GLY A C 1
ATOM 891 O O . GLY A 1 109 ? 37.397 20.364 -23.154 1.00 81.31 109 GLY A O 1
ATOM 892 N N . TYR A 1 110 ? 37.579 18.988 -24.922 1.00 78.38 110 TYR A N 1
ATOM 893 C CA . TYR A 1 110 ? 37.414 17.767 -24.137 1.00 78.38 110 TYR A CA 1
ATOM 894 C C . TYR A 1 110 ? 38.632 17.561 -23.232 1.00 78.38 110 TYR A C 1
ATOM 896 O O . TYR A 1 110 ? 39.740 17.283 -23.690 1.00 78.38 110 TYR A O 1
ATOM 904 N N . VAL A 1 111 ? 38.415 17.733 -21.932 1.00 78.06 111 VAL A N 1
ATOM 905 C CA . VAL A 1 111 ? 39.375 17.370 -20.893 1.00 78.06 111 VAL A CA 1
ATOM 906 C C . VAL A 1 111 ? 39.112 15.911 -20.559 1.00 78.06 111 VAL A C 1
ATOM 908 O O . VAL A 1 111 ? 38.001 15.576 -20.143 1.00 78.06 111 VAL A O 1
ATOM 911 N N . ASP A 1 112 ? 40.110 15.048 -20.755 1.00 73.69 112 ASP A N 1
ATOM 912 C CA . ASP A 1 112 ? 39.992 13.640 -20.383 1.00 73.69 112 ASP A CA 1
ATOM 913 C C . ASP A 1 112 ? 39.510 13.531 -18.937 1.00 73.69 112 ASP A C 1
ATOM 915 O O . ASP A 1 112 ? 40.005 14.225 -18.038 1.00 73.69 112 ASP A O 1
ATOM 919 N N . ARG A 1 113 ? 38.519 12.661 -18.711 1.00 71.06 113 ARG A N 1
ATOM 920 C CA . ARG A 1 113 ? 38.016 12.402 -17.366 1.00 71.06 113 ARG A CA 1
ATOM 921 C C . ARG A 1 113 ? 39.164 11.800 -16.571 1.00 71.06 113 ARG A C 1
ATOM 923 O O . ARG A 1 113 ? 39.451 10.612 -16.707 1.00 71.06 113 ARG A O 1
ATOM 930 N N . GLN A 1 114 ? 39.819 12.613 -15.744 1.00 71.62 114 GLN A N 1
ATOM 931 C CA . GLN A 1 114 ? 40.807 12.089 -14.814 1.00 71.62 114 GLN A CA 1
ATOM 932 C C . GLN A 1 114 ? 40.114 11.000 -13.994 1.00 71.62 114 GLN A C 1
ATOM 934 O O . GLN A 1 114 ? 39.004 11.242 -13.499 1.00 71.62 114 GLN A O 1
ATOM 939 N N . PRO A 1 115 ? 40.694 9.792 -13.891 1.00 68.44 115 PRO A N 1
ATOM 940 C CA . PRO A 1 115 ? 40.112 8.752 -13.070 1.00 68.44 115 PRO A CA 1
ATOM 941 C C . PRO A 1 115 ? 40.027 9.313 -11.655 1.00 68.44 115 PRO A C 1
ATOM 943 O O . PRO A 1 115 ? 41.042 9.528 -10.997 1.00 68.44 115 PRO A O 1
ATOM 946 N N . ILE A 1 116 ? 38.807 9.613 -11.208 1.00 61.09 116 ILE A N 1
ATOM 947 C CA . ILE A 1 116 ? 38.562 10.031 -9.836 1.00 61.09 116 ILE A CA 1
ATOM 948 C C . ILE A 1 116 ? 38.972 8.829 -8.996 1.00 61.09 116 ILE A C 1
ATOM 950 O O . ILE A 1 116 ? 38.301 7.795 -8.990 1.00 61.09 116 ILE A O 1
ATOM 954 N N . GLN A 1 117 ? 40.128 8.937 -8.350 1.00 59.25 117 GLN A N 1
ATOM 955 C CA . GLN A 1 117 ? 40.665 7.889 -7.506 1.00 59.25 117 GLN A CA 1
ATOM 956 C C . GLN A 1 117 ? 39.884 7.929 -6.189 1.00 59.25 117 GLN A C 1
ATOM 958 O O . GLN A 1 117 ? 40.268 8.574 -5.221 1.00 59.25 117 GLN A O 1
ATOM 963 N N . LEU A 1 118 ? 38.712 7.290 -6.203 1.00 67.00 118 LEU A N 1
ATOM 964 C CA . LEU A 1 118 ? 37.768 7.228 -5.079 1.00 67.00 118 LEU A CA 1
ATOM 965 C C . LEU A 1 118 ? 38.336 6.462 -3.874 1.00 67.00 118 LEU A C 1
ATOM 967 O O . LEU A 1 118 ? 37.798 6.547 -2.774 1.00 67.00 118 LEU A O 1
ATOM 971 N N . ALA A 1 119 ? 39.425 5.722 -4.077 1.00 72.56 119 ALA A N 1
ATOM 972 C CA . ALA A 1 119 ? 40.228 5.146 -3.016 1.00 72.56 119 ALA A CA 1
ATOM 973 C C . ALA A 1 119 ? 41.606 5.818 -3.031 1.00 72.56 119 ALA A C 1
ATOM 975 O O . ALA A 1 119 ? 42.185 5.949 -4.113 1.00 72.56 119 ALA A O 1
ATOM 976 N N . PRO A 1 120 ? 42.179 6.196 -1.873 1.00 62.47 120 PRO A N 1
ATOM 977 C CA . PRO A 1 120 ? 43.589 6.548 -1.831 1.00 62.47 120 PRO A CA 1
ATOM 978 C C . PRO A 1 120 ? 44.374 5.382 -2.435 1.00 62.47 120 PRO A C 1
ATOM 980 O O . PRO A 1 120 ? 44.181 4.231 -2.027 1.00 62.47 120 PRO A O 1
ATOM 983 N N . THR A 1 121 ? 45.230 5.663 -3.426 1.00 60.69 121 THR A N 1
ATOM 984 C CA . THR A 1 121 ? 46.231 4.693 -3.881 1.00 60.69 121 THR A CA 1
ATOM 985 C C . THR A 1 121 ? 46.879 4.141 -2.622 1.00 60.69 121 THR A C 1
ATOM 987 O O . THR A 1 121 ? 47.460 4.909 -1.852 1.00 60.69 121 THR A O 1
ATOM 990 N N . ARG A 1 122 ? 46.727 2.833 -2.368 1.00 57.94 122 ARG A N 1
ATOM 991 C CA . ARG A 1 122 ? 47.478 2.157 -1.312 1.00 57.94 122 ARG A CA 1
ATOM 992 C C . ARG A 1 122 ? 48.934 2.283 -1.717 1.00 57.94 122 ARG A C 1
ATOM 994 O O . ARG A 1 122 ? 49.461 1.434 -2.427 1.00 57.94 122 ARG A O 1
ATOM 1001 N N . GLN A 1 123 ? 49.579 3.364 -1.298 1.00 55.00 123 GLN A N 1
ATOM 1002 C CA . GLN A 1 123 ? 51.015 3.376 -1.181 1.00 55.00 123 GLN A CA 1
ATOM 1003 C C . GLN A 1 123 ? 51.295 2.162 -0.310 1.00 55.00 123 GLN A C 1
ATOM 1005 O O . GLN A 1 123 ? 50.877 2.124 0.850 1.00 55.00 123 GLN A O 1
ATOM 1010 N N . SER A 1 124 ? 51.926 1.136 -0.874 1.00 55.00 124 SER A N 1
ATOM 1011 C CA . SER A 1 124 ? 52.581 0.113 -0.079 1.00 55.00 124 SER A CA 1
ATOM 1012 C C . SER A 1 124 ? 53.734 0.811 0.635 1.00 55.00 124 SER A C 1
ATOM 1014 O O . SER A 1 124 ? 54.904 0.642 0.301 1.00 55.00 124 SER A O 1
ATOM 1016 N N . LYS A 1 125 ? 53.399 1.661 1.607 1.00 52.53 125 LYS A N 1
ATOM 1017 C CA . LYS A 1 125 ? 54.276 1.978 2.707 1.00 52.53 125 LYS A CA 1
ATOM 1018 C C . LYS A 1 125 ? 54.503 0.599 3.291 1.00 52.53 125 LYS A C 1
ATOM 1020 O O . LYS A 1 125 ? 53.565 0.023 3.840 1.00 52.53 125 LYS A O 1
ATOM 1025 N N . GLN A 1 126 ? 55.665 0.002 3.019 1.00 56.03 126 GLN A N 1
ATOM 1026 C CA . GLN A 1 126 ? 56.110 -1.153 3.777 1.00 56.03 126 GLN A CA 1
ATOM 1027 C C . GLN A 1 126 ? 55.934 -0.726 5.223 1.00 56.03 126 GLN A C 1
ATOM 1029 O O . GLN A 1 126 ? 56.647 0.149 5.715 1.00 56.03 126 GLN A O 1
ATOM 1034 N N . LEU A 1 127 ? 54.874 -1.235 5.847 1.00 58.03 127 LEU A N 1
ATOM 1035 C CA . LEU A 1 127 ? 54.686 -1.090 7.270 1.00 58.03 127 LEU A CA 1
ATOM 1036 C C . LEU A 1 127 ? 55.992 -1.640 7.840 1.00 58.03 127 LEU A C 1
ATOM 1038 O O . LEU A 1 127 ? 56.373 -2.746 7.433 1.00 58.03 127 LEU A O 1
ATOM 1042 N N . PRO A 1 128 ? 56.735 -0.876 8.663 1.00 60.50 128 PRO A N 1
ATOM 1043 C CA . PRO A 1 128 ? 57.888 -1.442 9.334 1.00 60.50 128 PRO A CA 1
ATOM 1044 C C . PRO A 1 128 ? 57.383 -2.723 9.981 1.00 60.50 128 PRO A C 1
ATOM 1046 O O . PRO A 1 128 ? 56.408 -2.685 10.735 1.00 60.50 128 PRO A O 1
ATOM 1049 N N . LYS A 1 129 ? 57.948 -3.863 9.559 1.00 59.81 129 LYS A N 1
ATOM 1050 C CA . LYS A 1 129 ? 57.603 -5.173 10.103 1.00 59.81 129 LYS A CA 1
ATOM 1051 C C . LYS A 1 129 ? 57.639 -4.982 11.615 1.00 59.81 129 LYS A C 1
ATOM 1053 O O . LYS A 1 129 ? 58.703 -4.584 12.094 1.00 59.81 129 LYS A O 1
ATOM 1058 N N . PRO A 1 130 ? 56.517 -5.139 12.340 1.00 59.56 130 PRO A N 1
ATOM 1059 C CA . PRO A 1 130 ? 56.539 -4.915 13.769 1.00 59.56 130 PRO A CA 1
ATOM 1060 C C . PRO A 1 130 ? 57.614 -5.850 14.309 1.00 59.56 130 PRO A C 1
ATOM 1062 O O . PRO A 1 130 ? 57.551 -7.066 14.108 1.00 59.56 130 PRO A O 1
ATOM 1065 N N . MET A 1 131 ? 58.671 -5.265 14.869 1.00 60.22 131 MET A N 1
ATOM 1066 C CA . MET A 1 131 ? 59.679 -6.011 15.599 1.00 60.22 131 MET A CA 1
ATOM 1067 C C . MET A 1 131 ? 59.010 -6.350 16.919 1.00 60.22 131 MET A C 1
ATOM 1069 O O . MET A 1 131 ? 59.142 -5.639 17.905 1.00 60.22 131 MET A O 1
ATOM 1073 N N . ILE A 1 132 ? 58.135 -7.350 16.857 1.00 61.16 132 ILE A N 1
ATOM 1074 C CA . ILE A 1 132 ? 57.447 -7.874 18.020 1.00 61.16 132 ILE A CA 1
ATOM 1075 C C . ILE A 1 132 ? 58.554 -8.493 18.865 1.00 61.16 132 ILE A C 1
ATOM 1077 O O . ILE A 1 132 ? 59.252 -9.397 18.400 1.00 61.16 132 ILE A O 1
ATOM 1081 N N . GLU A 1 133 ? 58.766 -7.952 20.064 1.00 64.00 133 GLU A N 1
ATOM 1082 C CA . GLU A 1 133 ? 59.681 -8.545 21.033 1.00 64.00 133 GLU A CA 1
ATOM 1083 C C . GLU A 1 133 ? 59.278 -10.013 21.233 1.00 64.00 133 GLU A C 1
ATOM 1085 O O . GLU A 1 133 ? 58.080 -10.320 21.289 1.00 64.00 133 GLU A O 1
ATOM 1090 N N . PRO A 1 134 ? 60.243 -10.946 21.283 1.00 63.44 134 PRO A N 1
ATOM 1091 C CA . PRO A 1 134 ? 59.956 -12.378 21.237 1.00 63.44 134 PRO A CA 1
ATOM 1092 C C . PRO A 1 134 ? 59.001 -12.811 22.352 1.00 63.44 134 PRO A C 1
ATOM 1094 O O . PRO A 1 134 ? 58.236 -13.743 22.143 1.00 63.44 134 PRO A O 1
ATOM 1097 N N . GLU A 1 135 ? 58.977 -12.082 23.470 1.00 61.59 135 GLU A N 1
ATOM 1098 C CA . GLU A 1 135 ? 58.048 -12.192 24.604 1.00 61.59 135 GLU A CA 1
ATOM 1099 C C . GLU A 1 135 ? 56.565 -12.210 24.202 1.00 61.59 135 GLU A C 1
ATOM 1101 O O . GLU A 1 135 ? 55.785 -12.973 24.764 1.00 61.59 135 GLU A O 1
ATOM 1106 N N . PHE A 1 136 ? 56.176 -11.444 23.179 1.00 60.25 136 PHE A N 1
ATOM 1107 C CA . PHE A 1 136 ? 54.788 -11.363 22.702 1.00 60.25 136 PHE A CA 1
ATOM 1108 C C . PHE A 1 136 ? 54.459 -12.357 21.582 1.00 60.25 136 PHE A C 1
ATOM 1110 O O . PHE A 1 136 ? 53.313 -12.426 21.137 1.00 60.25 136 PHE A O 1
ATOM 1117 N N . THR A 1 137 ? 55.448 -13.124 21.116 1.00 66.75 137 THR A N 1
ATOM 1118 C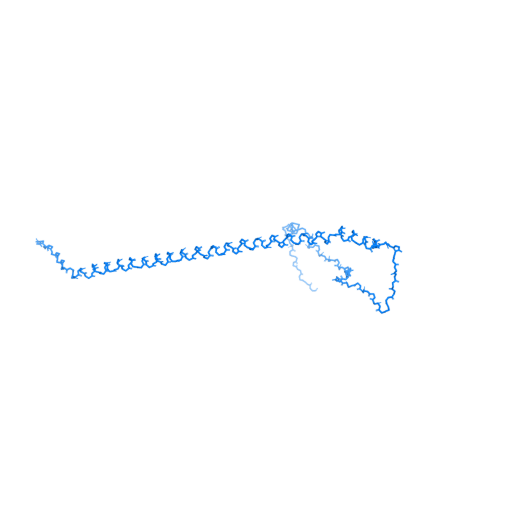 CA . THR A 1 137 ? 55.250 -14.203 20.128 1.00 66.75 137 THR A CA 1
ATOM 1119 C C . THR A 1 137 ? 55.292 -15.588 20.785 1.00 66.75 137 THR A C 1
ATOM 1121 O O . THR A 1 137 ? 55.023 -16.595 20.130 1.00 66.75 137 THR A O 1
ATOM 1124 N N . GLN A 1 138 ? 55.613 -15.660 22.081 1.00 69.25 138 GLN A N 1
ATOM 1125 C CA . GLN A 1 138 ? 55.602 -16.912 22.835 1.00 69.25 138 GLN A CA 1
ATOM 1126 C C . GLN A 1 138 ? 54.164 -17.347 23.108 1.00 69.25 138 GLN A C 1
ATOM 1128 O O . GLN A 1 138 ? 53.273 -16.515 23.306 1.00 69.25 138 GLN A O 1
ATOM 1133 N N . THR A 1 139 ? 53.917 -18.657 23.150 1.00 78.94 139 THR A N 1
ATOM 1134 C CA . THR A 1 139 ? 52.602 -19.122 23.590 1.00 78.94 139 THR A CA 1
ATOM 1135 C C . THR A 1 139 ? 52.421 -18.790 25.071 1.00 78.94 139 THR A C 1
ATOM 1137 O O . THR A 1 139 ? 53.350 -18.911 25.867 1.00 78.94 139 THR A O 1
ATOM 1140 N N . LEU A 1 140 ? 51.207 -18.393 25.467 1.00 75.62 140 LEU A N 1
ATOM 1141 C CA . LEU A 1 140 ? 50.873 -18.107 26.874 1.00 75.62 140 LEU A CA 1
ATOM 1142 C C . LEU A 1 140 ? 51.239 -19.270 27.809 1.00 75.62 140 LEU A C 1
ATOM 1144 O O . LEU A 1 140 ? 51.589 -19.060 28.967 1.00 75.62 140 LEU A O 1
ATOM 1148 N N . VAL A 1 141 ? 51.165 -20.498 27.294 1.00 78.50 141 VAL A N 1
ATOM 1149 C CA . VAL A 1 141 ? 51.515 -21.718 28.022 1.00 78.50 141 VAL A CA 1
ATOM 1150 C C . VAL A 1 141 ? 53.028 -21.835 28.225 1.00 78.50 141 VAL A C 1
ATOM 1152 O O . VAL A 1 141 ? 53.447 -22.244 29.308 1.00 78.50 141 VAL A O 1
ATOM 1155 N N . ASP A 1 142 ? 53.839 -21.456 27.235 1.00 76.31 142 ASP A N 1
ATOM 1156 C CA . ASP A 1 142 ? 55.303 -21.466 27.348 1.00 76.31 142 ASP A CA 1
ATOM 1157 C C . ASP A 1 142 ? 55.793 -20.405 28.335 1.00 76.31 142 ASP A C 1
ATOM 1159 O O . ASP A 1 142 ? 56.530 -20.738 29.264 1.00 76.31 142 ASP A O 1
ATOM 1163 N N . TRP A 1 143 ? 55.289 -19.170 28.225 1.00 80.31 143 TRP A N 1
ATOM 1164 C CA . TRP A 1 143 ? 55.597 -18.098 29.181 1.00 80.31 143 TRP A CA 1
ATOM 1165 C C . TRP A 1 143 ? 55.228 -18.492 30.623 1.00 80.31 143 TRP A C 1
ATOM 1167 O O . TRP A 1 143 ? 55.995 -18.276 31.565 1.00 80.31 143 TRP A O 1
ATOM 1177 N N . LEU A 1 144 ? 54.061 -19.124 30.810 1.00 80.69 144 LEU A N 1
ATOM 1178 C CA . LEU A 1 144 ? 53.601 -19.550 32.133 1.00 80.69 144 LEU A CA 1
ATOM 1179 C C . LEU A 1 144 ? 54.491 -20.654 32.720 1.00 80.69 144 LEU A C 1
ATOM 1181 O O . LEU A 1 144 ? 54.794 -20.627 33.915 1.00 80.69 144 LEU A O 1
ATOM 1185 N N . ARG A 1 145 ? 54.937 -21.615 31.899 1.00 82.00 145 ARG A N 1
ATOM 1186 C CA . ARG A 1 145 ? 55.892 -22.643 32.343 1.00 82.00 145 ARG A CA 1
ATOM 1187 C C . ARG A 1 145 ? 57.218 -22.018 32.743 1.00 82.00 145 ARG A C 1
ATOM 1189 O O . ARG A 1 145 ? 57.730 -22.359 33.806 1.00 82.00 145 ARG A O 1
ATOM 1196 N N . GLU A 1 146 ? 57.747 -21.097 31.944 1.00 79.75 146 GLU A N 1
ATOM 1197 C CA . GLU A 1 146 ? 59.012 -20.428 32.250 1.00 79.75 146 GLU A CA 1
ATOM 1198 C C . GLU A 1 146 ? 58.948 -19.724 33.611 1.00 79.75 146 GLU A C 1
ATOM 1200 O O . GLU A 1 146 ? 59.823 -19.923 34.457 1.00 79.75 146 GLU A O 1
ATOM 1205 N N . LYS A 1 147 ? 57.854 -19.003 33.886 1.00 80.50 147 LYS A N 1
ATOM 1206 C CA . LYS A 1 147 ? 57.688 -18.268 35.145 1.00 80.50 147 LYS A CA 1
ATOM 1207 C C . LYS A 1 147 ? 57.544 -19.163 36.380 1.00 80.50 147 LYS A C 1
ATOM 1209 O O . LYS A 1 147 ? 57.958 -18.761 37.467 1.00 80.50 147 LYS A O 1
ATOM 1214 N N . ILE A 1 148 ? 56.947 -20.346 36.229 1.00 81.69 148 ILE A N 1
ATOM 1215 C CA . ILE A 1 148 ? 56.704 -21.284 37.337 1.00 81.69 148 ILE A CA 1
ATOM 1216 C C . ILE A 1 148 ? 57.934 -22.161 37.611 1.00 81.69 148 ILE A C 1
ATOM 1218 O O . ILE A 1 148 ? 58.236 -22.435 38.772 1.00 81.69 148 ILE A O 1
ATOM 1222 N N . TYR A 1 149 ? 58.651 -22.595 36.570 1.00 78.00 149 TYR A N 1
ATOM 1223 C CA . TYR A 1 149 ? 59.783 -23.519 36.711 1.00 78.00 149 TYR A CA 1
ATOM 1224 C C . TYR A 1 149 ? 61.133 -22.822 36.921 1.00 78.00 149 TYR A C 1
ATOM 1226 O O . TYR A 1 149 ? 62.009 -23.399 37.567 1.00 78.00 149 TYR A O 1
ATOM 1234 N N . TYR A 1 150 ? 61.298 -21.583 36.450 1.00 67.88 150 TYR A N 1
ATOM 1235 C CA . TYR A 1 150 ? 62.501 -20.780 36.670 1.00 67.88 150 TYR A CA 1
ATOM 1236 C C . TYR A 1 150 ? 62.158 -19.535 37.500 1.00 67.88 150 TYR A C 1
ATOM 1238 O O . TYR A 1 150 ? 62.040 -18.436 36.952 1.00 67.88 150 TYR A O 1
ATOM 1246 N N . PRO A 1 151 ? 61.988 -19.657 38.834 1.00 66.69 151 PRO A N 1
ATOM 1247 C CA . PRO A 1 151 ? 61.885 -18.473 39.674 1.00 66.69 151 PRO A CA 1
ATOM 1248 C C . PRO A 1 151 ? 63.167 -17.646 39.483 1.00 66.69 151 PRO A C 1
ATOM 1250 O O . PRO A 1 151 ? 64.266 -18.202 39.601 1.00 66.69 151 PRO A O 1
ATOM 1253 N N . PRO A 1 152 ? 63.071 -16.342 39.165 1.00 59.53 152 PRO A N 1
ATOM 1254 C CA . PRO A 1 152 ? 64.251 -15.515 38.986 1.00 59.53 152 PRO A CA 1
ATOM 1255 C C . PRO A 1 152 ? 65.049 -15.544 40.288 1.00 59.53 152 PRO A C 1
ATOM 1257 O O . PRO A 1 152 ? 64.569 -15.097 41.330 1.00 59.53 152 PRO A O 1
ATOM 1260 N N . ARG A 1 153 ? 66.268 -16.096 40.244 1.00 59.72 153 ARG A N 1
ATOM 1261 C CA . ARG A 1 153 ? 67.225 -15.915 41.335 1.00 59.72 153 ARG A CA 1
ATOM 1262 C C . ARG A 1 153 ? 67.477 -14.419 41.408 1.00 59.72 153 ARG A C 1
ATOM 1264 O O . ARG A 1 153 ? 68.066 -13.852 40.492 1.00 59.72 153 ARG A O 1
ATOM 1271 N N . THR A 1 154 ? 66.974 -13.780 42.456 1.00 54.22 154 THR A N 1
ATOM 1272 C CA . THR A 1 154 ? 67.221 -12.370 42.738 1.00 54.22 154 THR A CA 1
ATOM 1273 C C . THR A 1 154 ? 68.720 -12.193 42.941 1.00 54.22 154 THR A C 1
ATOM 1275 O O . THR A 1 154 ? 69.239 -12.415 44.034 1.00 54.22 154 THR A O 1
ATOM 1278 N N . VAL A 1 155 ? 69.435 -11.841 41.874 1.00 53.91 155 VAL A N 1
ATOM 1279 C CA . VAL A 1 155 ? 70.801 -11.343 41.974 1.00 53.91 155 VAL A CA 1
ATOM 1280 C C . VAL A 1 155 ? 70.682 -9.908 42.469 1.00 53.91 155 VAL A C 1
ATOM 1282 O O . VAL A 1 155 ? 70.523 -8.963 41.704 1.00 53.91 155 VAL A O 1
ATOM 1285 N N . THR A 1 156 ? 70.683 -9.762 43.790 1.00 51.88 156 THR A N 1
ATOM 1286 C CA . THR A 1 156 ? 71.087 -8.528 44.462 1.00 51.88 156 THR A CA 1
ATOM 1287 C C . THR A 1 156 ? 72.483 -8.155 43.979 1.00 51.88 156 THR A C 1
ATOM 1289 O O . THR A 1 156 ? 73.430 -8.910 44.190 1.00 51.88 156 THR A O 1
ATOM 1292 N N . GLY A 1 157 ? 72.602 -6.996 43.338 1.00 44.69 157 GLY A N 1
ATOM 1293 C CA . GLY A 1 157 ? 73.866 -6.474 42.832 1.00 44.69 157 GLY A CA 1
ATOM 1294 C C . GLY A 1 157 ? 73.733 -5.005 42.458 1.00 44.69 157 GLY A C 1
ATOM 1295 O O . GLY A 1 157 ? 73.542 -4.665 41.299 1.00 44.69 157 GLY A O 1
ATOM 1296 N N . ILE A 1 158 ? 73.781 -4.157 43.482 1.00 48.62 158 ILE A N 1
ATOM 1297 C CA . ILE A 1 158 ? 73.986 -2.709 43.404 1.00 48.62 158 ILE A CA 1
ATOM 1298 C C . ILE A 1 158 ? 75.446 -2.459 43.009 1.00 48.62 158 ILE A C 1
ATOM 1300 O O . ILE A 1 158 ? 76.320 -2.921 43.736 1.00 48.62 158 ILE A O 1
ATOM 1304 N N . SER A 1 159 ? 75.700 -1.694 41.944 1.00 43.22 159 SER A N 1
ATOM 1305 C CA . SER A 1 159 ? 76.896 -0.840 41.748 1.00 43.22 159 SER A CA 1
ATOM 1306 C C . SER A 1 159 ? 76.867 -0.281 40.320 1.00 43.22 159 SER A C 1
ATOM 1308 O O . SER A 1 159 ? 76.786 -1.069 39.383 1.00 43.22 159 SER A O 1
ATOM 1310 N N . GLN A 1 160 ? 76.658 1.032 40.180 1.00 42.75 160 GLN A N 1
ATOM 1311 C CA . GLN A 1 160 ? 77.668 2.058 39.846 1.00 42.75 160 GLN A CA 1
ATOM 1312 C C . GLN A 1 160 ? 77.987 2.139 38.354 1.00 42.75 160 GLN A C 1
ATOM 1314 O O . GLN A 1 160 ? 78.539 1.163 37.809 1.00 42.75 160 GLN A O 1
#

Foldseek 3Di:
DDDDDDDPPPPDPPDCPVVVVVVVVVVVVVVVVVVVVVVVVVVVVVVCVVVVVVVVVVVVVVVVVVVVVVVVVVVVCVCVPPVNVQVVCVVVVHDPDDPVNDDDDDDPPDDPDDPPCPDPDPPPPVPPPPPPPVVVVDDPVVVVCCCVVCPPPPPPDDDD

Radius of gyration: 49.81 Å; chains: 1; bounding box: 110×45×139 Å

pLDDT: mean 76.49, std 15.24, range [42.75, 97.81]

Sequence (160 aa):
MKKKRQRFIQAYSQTPWRKQLQVIGLFLVFIVFSALIAGIYLDVSSRMAEVGRTIQQMQDRILVLERENADLESQVAKQMSYEEISKRAEELGFHPYGIRDSIYIVVPGYVDRQPIQLAPTRQSKQLPKPMIEPEFTQTLVDWLREKIYYPPRTVTGISQ

Secondary structure (DSSP, 8-state):
---PPP-------S-HHHHHHHHHHHHHHHHHHHHHHHHHHHHHHHHHHHHHHHHHHHHHHHHHHHHHHHHHHHHHHHHTSHHHHHHHHHHTT--PPPGGG------TT--------SS-------PPP----GGGTS-HHHHHHHHHHS----------